Protein 4K8W (pdb70)

Secondary structure (DSSP, 8-state):
------------S---TT-EEEEEETTEEEEEEEEEETTPEEEE-TTS-EEETTB--GGGTT------TTS--SSEEPPTTEEEEE-SSTT---SHHHH-SEEGGGEEEE--------

CATH classification: 2.10.109.10

Solvent-accessible surface area: 8179 Å² total; per-residue (Å²): 174,106,71,117,80,79,140,172,160,219,174,89,150,130,38,100,63,55,14,34,0,35,0,35,3,106,145,69,116,39,85,2,82,2,15,0,78,48,49,20,74,0,24,42,43,177,136,1,25,4,40,24,79,63,127,95,34,152,134,24,130,107,50,108,0,71,64,47,119,81,19,38,138,52,92,32,114,1,62,127,45,17,40,0,0,0,9,63,167,15,89,60,75,71,0,0,0,83,66,5,13,6,50,100,100,36,11,90,17,94,44,96,100,137,172,199,138,128

Radius of gyration: 15.18 Å; Cα contacts (8 Å, |Δi|>4): 212; chains: 1; bounding box: 31×39×46 Å

Nearest PDB structures (foldseek):
  4k8w-assembly1_A-2  TM=9.765E-01  e=7.194E-22  Streptococcus pyogenes
  4n31-assembly1_A  TM=8.821E-01  e=4.896E-17  Streptococcus pyogenes
  4n31-assembly1_B  TM=9.410E-01  e=1.034E-15  Streptococcus pyogenes
  4me8-assembly1_A  TM=7.573E-01  e=2.201E-05  Enterococcus faecalis V583
  1kn9-assembly4_D  TM=7.375E-01  e=3.97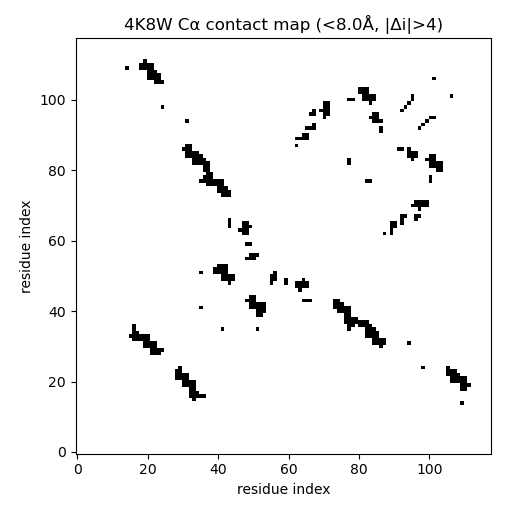7E-03  Escherichia coli K-12

Sequence (118 aa):
SAGDGVLYYRLTDRYHINDVVVYEEVDNTLKVGRIAAQAGDEVSSFTQEGGLLINGHPPEKEVPYLTYPHSSGPNFPYKVPTGTYFILNDYREERLDSRYYGALPINQIKGKISTLLRVR

B-factor: mean 20.45, std 8.5, range [9.97, 56.94]

Structure (mmCIF, N/CA/C/O backbone):
data_4K8W
#
_entry.id   4K8W
#
_cell.length_a   53.285
_cell.length_b   53.285
_cell.length_c   131.749
_cell.angle_alpha   90.00
_cell.angle_beta   90.00
_cell.angle_gamma   90.00
#
_symmetry.space_group_name_H-M   'P 41 21 2'
#
loop_
_entity.id
_entity.type
_entity.pdbx_description
1 polymer LepA
2 non-polymer 1,2-ETHANEDIOL
3 non-polymer ETHANOL
4 water water
#
loop_
_atom_site.group_PDB
_atom_site.id
_atom_site.type_symbol
_atom_site.label_atom_id
_atom_site.label_alt_id
_atom_site.label_comp_id
_atom_site.label_asym_id
_atom_site.label_entity_id
_atom_site.label_seq_id
_atom_site.pdbx_PDB_ins_code
_atom_site.Cartn_x
_atom_site.Cartn_y
_atom_site.Cartn_z
_atom_site.occupancy
_atom_site.B_iso_or_equiv
_atom_site.auth_seq_id
_atom_site.auth_comp_id
_atom_site.auth_asym_id
_atom_site.auth_atom_id
_atom_site.pdbx_PDB_model_num
ATOM 1 N N . SER A 1 10 ? 14.767 -2.361 -15.962 1.00 32.40 54 SER A N 1
ATOM 2 C CA . SER A 1 10 ? 14.008 -1.969 -17.185 1.00 35.14 54 SER A CA 1
ATOM 3 C C . SER A 1 10 ? 13.181 -0.712 -16.907 1.00 32.54 54 SER A C 1
ATOM 4 O O . SER A 1 10 ? 13.413 -0.026 -15.904 1.00 35.50 54 SER A O 1
ATOM 7 N N . ALA A 1 11 ? 12.364 -0.297 -17.871 1.00 30.06 55 ALA A N 1
ATOM 8 C CA . ALA A 1 11 ? 11.708 1.014 -17.769 1.00 29.14 55 ALA A CA 1
ATOM 9 C C . ALA A 1 11 ? 10.454 0.905 -16.910 1.00 33.71 55 ALA A C 1
ATOM 10 O O . ALA A 1 11 ? 9.578 0.073 -17.179 1.00 33.92 55 ALA A O 1
ATOM 12 N N . GLY A 1 12 ? 10.337 1.778 -15.912 1.00 24.16 56 GLY A N 1
ATOM 13 C CA . GLY A 1 12 ? 9.104 1.857 -15.149 1.00 22.74 56 GLY A CA 1
ATOM 14 C C . GLY A 1 12 ? 8.216 2.958 -15.673 1.00 19.03 56 GLY A C 1
ATOM 15 O O . GLY A 1 12 ? 8.647 3.816 -16.467 1.00 18.58 56 GLY A O 1
ATOM 16 N N . ASP A 1 13 ? 6.959 2.940 -15.234 1.00 18.02 57 ASP A N 1
ATOM 17 C CA . ASP A 1 13 ? 6.013 3.911 -15.733 1.00 18.24 57 ASP A CA 1
ATOM 18 C C . ASP A 1 13 ? 6.136 5.279 -15.137 1.00 13.88 57 ASP A C 1
ATOM 19 O O . ASP A 1 13 ? 5.551 6.223 -15.650 1.00 16.23 57 ASP A O 1
ATOM 24 N N . GLY A 1 14 ? 6.993 5.437 -14.119 1.00 14.65 58 GLY A N 1
ATOM 25 C CA . GLY A 1 14 ? 7.236 6.769 -13.596 1.00 13.89 58 GLY A CA 1
ATOM 26 C C . GLY A 1 14 ? 6.048 7.458 -12.941 1.00 13.05 58 GLY A C 1
ATOM 27 O O . GLY A 1 14 ? 6.047 8.681 -12.809 1.00 14.30 58 GLY A O 1
ATOM 28 N N . VAL A 1 15 ? 5.035 6.692 -12.544 1.00 14.46 59 VAL A N 1
ATOM 29 C CA . VAL A 1 15 ? 3.868 7.281 -11.907 1.00 12.74 59 VAL A CA 1
ATOM 30 C C . VAL A 1 15 ? 3.982 7.154 -10.381 1.00 13.58 59 VAL A C 1
ATOM 31 O O . VAL A 1 15 ? 3.990 6.029 -9.846 1.00 16.10 59 VAL A O 1
ATOM 35 N N . LEU A 1 16 ? 4.153 8.294 -9.720 1.00 12.66 60 LEU A N 1
ATOM 36 C CA . LEU A 1 16 ? 4.059 8.361 -8.250 1.00 15.23 60 LEU A CA 1
ATOM 37 C C . LEU A 1 16 ? 2.580 8.573 -7.921 1.00 15.77 60 LEU A C 1
ATOM 38 O O . LEU A 1 16 ? 1.973 9.582 -8.343 1.00 16.29 60 LEU A O 1
ATOM 43 N N . TYR A 1 17 ? 2.005 7.630 -7.167 1.00 13.50 61 TYR A N 1
ATOM 44 C CA . TYR A 1 17 ? 0.605 7.772 -6.728 1.00 14.23 61 TYR A CA 1
ATOM 45 C C . TYR A 1 17 ? 0.428 8.598 -5.458 1.00 18.86 61 TYR A C 1
ATOM 46 O O . TYR A 1 17 ? 1.360 8.760 -4.661 1.00 19.00 61 TYR A O 1
ATOM 55 N N . TYR A 1 18 ? -0.750 9.196 -5.329 1.00 14.06 62 TYR A N 1
ATOM 56 C CA . TYR A 1 18 ? -1.129 9.888 -4.082 1.00 13.54 62 TYR A CA 1
ATOM 57 C C . TYR A 1 18 ? -2.312 9.193 -3.460 1.00 17.69 62 TYR A C 1
ATOM 58 O O . TYR A 1 18 ? -3.137 8.625 -4.169 1.00 17.60 62 TYR A O 1
ATOM 67 N N . ARG A 1 19 ? -2.353 9.205 -2.126 1.00 15.81 63 ARG A N 1
ATOM 68 C CA . ARG A 1 19 ? -3.548 8.805 -1.379 1.00 20.15 63 ARG A CA 1
ATOM 69 C C . ARG A 1 19 ? -3.926 9.953 -0.447 1.00 24.15 63 ARG A C 1
ATOM 70 O O . ARG A 1 19 ? -3.078 10.466 0.281 1.00 21.24 63 ARG A O 1
ATOM 78 N N . LEU A 1 20 ? -5.166 10.443 -0.542 1.00 20.39 64 LEU A N 1
ATOM 79 C CA . LEU A 1 20 ? -5.547 11.608 0.252 1.00 17.23 64 LEU A CA 1
ATOM 80 C C . LEU A 1 20 ? -5.766 11.169 1.712 1.00 18.93 64 LEU A C 1
ATOM 81 O O . LEU A 1 20 ? -6.138 10.030 1.981 1.00 23.01 64 LEU A O 1
ATOM 86 N N . THR A 1 21 ? -5.315 12.018 2.626 1.00 24.09 65 THR A N 1
ATOM 87 C CA . THR A 1 21 ? -5.424 11.734 4.066 1.00 24.75 65 THR A CA 1
ATOM 88 C C . THR A 1 21 ? -5.944 12.998 4.758 1.00 24.95 65 THR A C 1
ATOM 89 O O . THR A 1 21 ? -5.918 14.099 4.194 1.00 23.70 65 THR A O 1
ATOM 93 N N . ASP A 1 22 ? -6.490 12.835 5.965 1.00 27.12 66 ASP A N 1
ATOM 94 C CA . ASP A 1 22 ? -7.148 13.944 6.638 1.00 31.94 66 ASP A CA 1
ATOM 95 C C . ASP A 1 22 ? -6.149 14.947 7.214 1.00 24.57 66 ASP A C 1
ATOM 96 O O . ASP A 1 22 ? -6.371 16.158 7.161 1.00 25.92 66 ASP A O 1
ATOM 101 N N . ARG A 1 23 ? -5.068 14.446 7.787 1.00 24.19 67 ARG A N 1
ATOM 102 C CA . ARG A 1 23 ? -4.082 15.279 8.433 1.00 22.17 67 ARG A CA 1
ATOM 103 C C . ARG A 1 23 ? -2.777 14.531 8.595 1.00 20.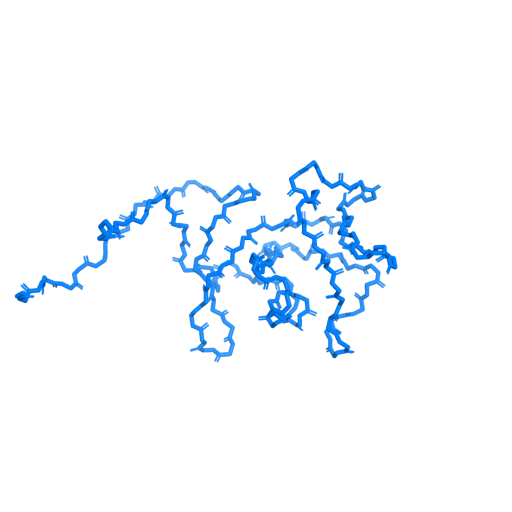39 67 ARG A C 1
ATOM 104 O O . ARG A 1 23 ? -2.761 13.362 8.535 1.00 24.88 67 ARG A O 1
ATOM 112 N N . TYR A 1 24 ? -1.709 15.254 8.816 1.00 20.28 68 TYR A N 1
ATOM 113 C CA . TYR A 1 24 ? -0.425 14.630 9.162 1.00 21.40 68 TYR A CA 1
ATOM 114 C C . TYR A 1 24 ? -0.358 14.429 10.663 1.00 26.59 68 TYR A C 1
ATOM 115 O O . TYR A 1 24 ? -1.252 14.888 11.384 1.00 28.88 68 TYR A O 1
ATOM 124 N N . HIS A 1 25 ? 0.627 13.650 11.114 1.00 20.01 69 HIS A N 1
ATOM 125 C CA . HIS A 1 25 ? 0.809 13.354 12.548 1.00 22.08 69 HIS A CA 1
ATOM 126 C C . HIS A 1 25 ? 2.209 13.751 12.922 1.00 19.48 69 HIS A C 1
ATOM 127 O O . HIS A 1 25 ? 3.143 13.639 12.122 1.00 16.33 69 HIS A O 1
ATOM 134 N N . ILE A 1 26 ? 2.422 14.082 14.191 1.00 17.12 70 ILE A N 1
ATOM 135 C CA . ILE A 1 26 ? 3.778 14.189 14.688 1.00 15.99 70 ILE A CA 1
ATOM 136 C C . ILE A 1 26 ? 4.506 12.854 14.494 1.00 13.79 70 ILE A C 1
ATOM 137 O O . ILE A 1 26 ? 3.901 11.766 14.627 1.00 15.29 70 ILE A O 1
ATOM 142 N N . ASN A 1 27 ? 5.791 12.959 14.140 1.00 13.10 71 ASN A N 1
ATOM 143 C CA . ASN A 1 27 ? 6.696 11.848 13.832 1.00 12.77 71 ASN A CA 1
ATOM 144 C C . ASN A 1 27 ? 6.575 11.278 12.411 1.00 13.30 71 ASN A C 1
ATOM 145 O O . ASN A 1 27 ? 7.373 10.427 12.030 1.00 13.72 71 ASN A O 1
ATOM 150 N N . ASP A 1 28 ? 5.649 11.801 11.606 1.00 12.36 72 ASP A N 1
ATOM 151 C CA . ASP A 1 28 ? 5.505 11.320 10.209 1.00 11.97 72 ASP A CA 1
ATOM 152 C C . ASP A 1 28 ? 6.744 11.718 9.417 1.00 12.07 72 ASP A C 1
ATOM 153 O O . ASP A 1 28 ? 7.322 12.794 9.629 1.00 11.93 72 ASP A O 1
ATOM 158 N N . VAL A 1 29 ? 7.180 10.805 8.546 1.00 11.81 73 VAL A N 1
ATOM 159 C CA . VAL A 1 29 ? 8.232 11.090 7.557 1.00 11.71 73 VAL A CA 1
ATOM 160 C C . VAL A 1 29 ? 7.587 11.761 6.350 1.00 11.30 73 VAL A C 1
ATOM 161 O O . VAL A 1 29 ? 6.577 11.270 5.817 1.00 12.47 73 VAL A O 1
ATOM 165 N N . VAL A 1 30 ? 8.070 12.967 6.055 1.00 10.58 74 VAL A N 1
ATOM 166 C CA . VAL A 1 30 ? 7.493 13.768 4.957 1.00 12.60 74 VAL 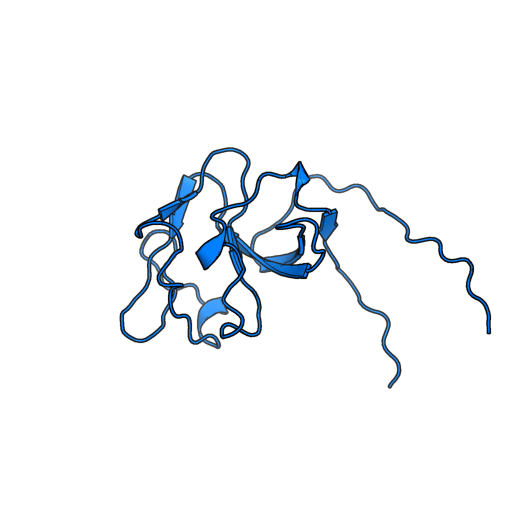A CA 1
ATOM 167 C C . VAL A 1 30 ? 8.548 14.081 3.930 1.00 11.37 74 VAL A C 1
ATOM 168 O O . VAL A 1 30 ? 9.724 14.312 4.261 1.00 11.83 74 VAL A O 1
ATOM 172 N N . VAL A 1 31 ? 8.090 14.282 2.692 1.00 10.11 75 VAL A N 1
ATOM 173 C CA . VAL A 1 31 ? 8.881 15.048 1.713 1.00 10.19 75 VAL A CA 1
ATOM 174 C C . VAL A 1 31 ? 8.552 16.535 1.823 1.00 12.78 75 VAL A C 1
ATOM 175 O O . VAL A 1 31 ? 7.378 16.915 1.855 1.00 12.49 75 VAL A O 1
ATOM 179 N N . TYR A 1 32 ? 9.589 17.327 2.055 1.00 10.73 76 TYR A N 1
ATOM 180 C CA . TYR A 1 32 ? 9.408 18.771 2.249 1.00 12.04 76 TYR A CA 1
ATOM 181 C C . TYR A 1 32 ? 10.234 19.549 1.252 1.00 13.91 76 TYR A C 1
ATOM 182 O O . TYR A 1 32 ? 11.274 19.071 0.777 1.00 14.38 76 TYR A O 1
ATOM 191 N N . GLU A 1 33 ? 9.787 20.771 0.948 1.00 13.02 77 GLU A N 1
ATOM 192 C CA A GLU A 1 33 ? 10.489 21.621 -0.030 0.50 12.95 77 GLU A CA 1
ATOM 193 C CA B GLU A 1 33 ? 10.458 21.613 -0.042 0.50 13.79 77 GLU A CA 1
ATOM 194 C C . GLU A 1 33 ? 10.973 22.877 0.646 1.00 15.89 77 GLU A C 1
ATOM 195 O O . GLU A 1 33 ? 10.217 23.540 1.317 1.00 16.09 77 GLU A O 1
ATOM 206 N N . VAL A 1 34 ? 12.281 23.122 0.567 1.00 14.81 78 VAL A N 1
ATOM 207 C CA . VAL A 1 34 ? 12.882 24.383 0.992 1.00 12.57 78 VAL A CA 1
ATOM 208 C C . VAL A 1 34 ? 13.848 24.814 -0.110 1.00 16.28 78 VAL A C 1
ATOM 209 O O . VAL A 1 34 ? 14.619 23.987 -0.644 1.00 16.78 78 VAL A O 1
ATOM 213 N N . ASP A 1 35 ? 13.896 26.115 -0.386 1.00 19.68 79 ASP A N 1
ATOM 214 C CA . ASP A 1 35 ? 14.789 26.577 -1.469 1.00 20.58 79 ASP A CA 1
ATOM 215 C C . ASP A 1 35 ? 14.735 25.657 -2.707 1.00 16.12 79 ASP A C 1
ATOM 216 O O . ASP A 1 35 ? 15.790 25.388 -3.323 1.00 19.73 79 ASP A O 1
ATOM 221 N N . ASN A 1 36 ? 13.516 25.329 -3.147 1.00 16.63 80 ASN A N 1
ATOM 222 C CA . ASN A 1 36 ? 13.278 24.539 -4.361 1.00 17.41 80 ASN A CA 1
ATOM 223 C C . ASN A 1 36 ? 13.976 23.178 -4.336 1.00 17.05 80 ASN A C 1
ATOM 224 O O . ASN A 1 36 ? 14.131 22.525 -5.373 1.00 18.02 80 ASN A O 1
ATOM 229 N N . THR A 1 37 ? 14.229 22.689 -3.130 1.00 15.04 81 THR A N 1
ATOM 230 C CA . THR A 1 37 ? 14.957 21.425 -2.925 1.00 15.67 81 THR A CA 1
ATOM 231 C C . THR A 1 37 ? 14.014 20.451 -2.221 1.00 15.91 81 THR A C 1
ATOM 232 O O . THR A 1 37 ? 13.459 20.791 -1.181 1.00 14.83 81 THR A O 1
ATOM 236 N N . LEU A 1 38 ? 13.814 19.252 -2.777 1.00 13.30 82 LEU A N 1
ATOM 237 C CA . LEU A 1 38 ? 12.917 18.252 -2.136 1.00 12.80 82 LEU A CA 1
ATOM 238 C C . LEU A 1 38 ? 13.729 17.351 -1.204 1.00 13.71 82 LEU A C 1
ATOM 239 O O . LEU A 1 38 ? 14.680 16.651 -1.630 1.00 14.86 82 LEU A O 1
ATOM 244 N N . LYS A 1 39 ? 13.387 17.411 0.076 1.00 11.27 83 LYS A N 1
ATOM 245 C CA . LYS A 1 39 ? 14.150 16.718 1.099 1.00 11.18 83 LYS A CA 1
ATOM 246 C C . LYS A 1 39 ? 13.208 15.816 1.921 1.00 11.38 83 LYS A C 1
ATOM 247 O O . LYS A 1 39 ? 11.988 15.927 1.790 1.00 12.70 83 LYS A O 1
ATOM 253 N N . VAL A 1 40 ? 13.781 14.920 2.730 1.00 12.20 84 VAL A N 1
ATOM 254 C CA . VAL A 1 40 ? 12.974 14.045 3.583 1.00 10.38 84 VAL A CA 1
ATOM 255 C C . VAL A 1 40 ? 13.328 14.324 5.028 1.00 10.92 84 VAL A C 1
ATOM 256 O O . VAL A 1 40 ? 14.513 14.357 5.378 1.00 11.96 84 VAL A O 1
ATOM 260 N N . GLY A 1 41 ? 12.305 14.466 5.868 1.00 11.07 85 GLY A N 1
ATOM 261 C CA . GLY A 1 41 ? 12.527 14.681 7.309 1.00 12.12 85 GLY A CA 1
ATOM 262 C C . GLY A 1 41 ? 11.272 14.268 8.048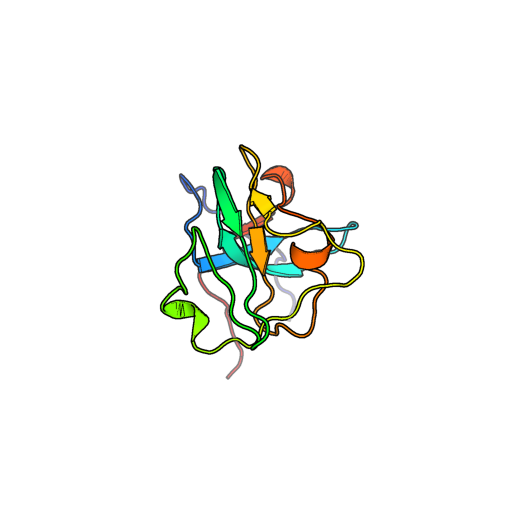 1.00 11.55 85 GLY A C 1
ATOM 263 O O . GLY A 1 41 ? 10.340 13.712 7.452 1.00 12.76 85 GLY A O 1
ATOM 264 N N . ARG A 1 42 ? 11.208 14.590 9.340 1.00 10.95 86 ARG A N 1
ATOM 265 C CA . ARG A 1 42 ? 10.048 14.239 10.145 1.00 9.97 86 ARG A CA 1
ATOM 266 C C . ARG A 1 42 ? 9.350 15.472 10.734 1.00 11.04 86 ARG A C 1
ATOM 267 O O . ARG A 1 42 ? 10.014 16.473 11.044 1.00 11.55 86 ARG A O 1
ATOM 275 N N . ILE A 1 43 ? 8.042 15.374 10.876 1.00 12.17 87 ILE A N 1
ATOM 276 C CA . ILE A 1 43 ? 7.292 16.411 11.629 1.00 11.03 87 ILE A CA 1
ATOM 277 C C . ILE A 1 43 ? 7.562 16.267 13.121 1.00 12.87 87 ILE A C 1
ATOM 278 O O . ILE A 1 43 ? 7.315 15.208 13.708 1.00 14.52 87 ILE A O 1
ATOM 283 N N . ALA A 1 44 ? 8.188 17.283 13.693 1.00 11.93 88 ALA A N 1
ATOM 284 C CA . ALA A 1 44 ? 8.591 17.284 15.111 1.00 12.62 88 ALA A CA 1
ATOM 285 C C . ALA A 1 44 ? 7.682 18.123 15.987 1.00 15.20 88 ALA A C 1
ATOM 286 O O . ALA A 1 44 ? 7.595 17.893 17.195 1.00 15.54 88 ALA A O 1
ATOM 288 N N . ALA A 1 45 ? 7.020 19.113 15.387 1.00 12.97 89 ALA A N 1
ATOM 289 C CA . ALA A 1 45 ? 6.124 20.011 16.156 1.00 12.31 89 ALA A CA 1
ATOM 290 C C . ALA A 1 45 ? 5.108 20.629 15.214 1.00 14.57 89 ALA A C 1
ATOM 291 O O . ALA A 1 45 ? 5.349 20.732 13.999 1.00 14.25 89 ALA A O 1
ATOM 293 N N . GLN A 1 46 ? 4.029 21.154 15.795 1.00 15.94 90 GLN A N 1
ATOM 294 C CA . GLN A 1 46 ? 2.894 21.635 15.013 1.00 16.56 90 GLN A CA 1
ATOM 295 C C . GLN A 1 46 ? 2.476 22.987 15.560 1.00 19.69 90 GLN A C 1
ATOM 296 O O . GLN A 1 46 ? 3.024 23.467 16.534 1.00 15.12 90 GLN A O 1
ATOM 302 N N . ALA A 1 47 ? 1.479 23.592 14.926 1.00 17.41 91 ALA A N 1
ATOM 303 C CA . ALA A 1 47 ? 1.076 24.958 15.285 1.00 18.24 91 ALA A CA 1
ATOM 304 C C . ALA A 1 47 ? 0.844 25.095 16.796 1.00 16.61 91 ALA A C 1
ATOM 305 O O . ALA A 1 47 ? 0.127 24.269 17.405 1.00 20.53 91 ALA A O 1
ATOM 307 N N . GLY A 1 48 ? 1.379 26.159 17.372 1.00 16.48 92 GLY A N 1
ATOM 308 C CA . GLY A 1 48 ? 1.191 26.457 18.796 1.00 21.04 92 GLY A CA 1
ATOM 309 C C . GLY A 1 48 ? 2.270 25.875 19.691 1.00 21.89 92 GLY A C 1
ATOM 310 O O . GLY A 1 48 ? 2.487 26.349 20.806 1.00 21.73 92 GLY A O 1
ATOM 311 N N . ASP A 1 49 ? 3.015 24.894 19.188 1.00 18.24 93 ASP A N 1
ATOM 312 C CA . ASP A 1 49 ? 4.084 24.304 20.008 1.00 18.01 93 ASP A CA 1
ATOM 313 C C . ASP A 1 49 ? 5.248 25.269 20.194 1.00 15.15 93 ASP A C 1
ATOM 314 O O . ASP A 1 49 ? 5.541 26.088 19.311 1.00 15.87 93 ASP A O 1
ATOM 319 N N . GLU A 1 50 ? 5.916 25.171 21.343 1.00 14.74 94 GLU A N 1
ATOM 320 C CA . GLU A 1 50 ? 7.160 25.886 21.571 1.00 15.66 94 GLU A CA 1
ATOM 321 C C . GLU A 1 50 ? 8.325 24.919 21.457 1.00 15.48 94 GLU A C 1
ATOM 322 O O . GLU A 1 50 ? 8.352 23.916 22.157 1.00 16.67 94 GLU A O 1
ATOM 328 N N . VAL A 1 51 ? 9.271 25.236 20.580 1.00 12.76 95 VAL A N 1
ATOM 329 C CA . VAL A 1 51 ? 10.448 24.383 20.353 1.00 12.31 95 VAL A CA 1
ATOM 330 C C . VAL A 1 51 ? 11.624 25.024 21.045 1.00 13.49 95 VAL A C 1
ATOM 331 O O . VAL A 1 51 ? 11.909 26.205 20.826 1.00 14.23 95 VAL A O 1
ATOM 335 N N . SER A 1 52 ? 12.344 24.248 21.856 1.00 13.37 96 SER A N 1
ATOM 336 C CA A SER A 1 52 ? 13.532 24.731 22.549 0.50 13.75 96 SER A CA 1
ATOM 337 C CA B SER A 1 52 ? 13.589 24.765 22.399 0.50 14.21 96 SER A CA 1
ATOM 338 C C . SER A 1 52 ? 14.671 23.712 22.488 1.00 15.59 96 SER A C 1
ATOM 339 O O . SER A 1 52 ? 14.449 22.550 22.137 1.00 15.30 96 SER A O 1
ATOM 344 N N . PHE A 1 53 ? 15.877 24.141 22.866 1.00 14.82 97 PHE A N 1
ATOM 345 C CA . PHE A 1 53 ? 17.040 23.232 22.942 1.00 15.71 97 PHE A CA 1
ATOM 346 C C . PHE A 1 53 ? 17.609 23.201 24.362 1.00 15.12 97 PHE A C 1
ATOM 347 O O . PHE A 1 53 ? 17.628 24.239 25.062 1.00 15.34 97 PHE A O 1
ATOM 355 N N . THR A 1 54 ? 18.150 22.053 24.750 1.00 15.44 98 THR A N 1
ATOM 356 C CA . THR A 1 54 ? 19.137 22.029 25.829 1.00 17.70 98 THR A CA 1
ATOM 357 C C . THR A 1 54 ? 20.556 22.143 25.293 1.00 18.91 98 THR A C 1
ATOM 358 O O . THR A 1 54 ? 20.823 21.852 24.124 1.00 17.35 98 THR A O 1
ATOM 362 N N . GLN A 1 55 ? 21.478 22.577 26.154 1.00 18.89 99 GLN A N 1
ATOM 363 C CA . GLN A 1 55 ? 22.863 22.772 25.746 1.00 19.93 99 GLN A CA 1
ATOM 364 C 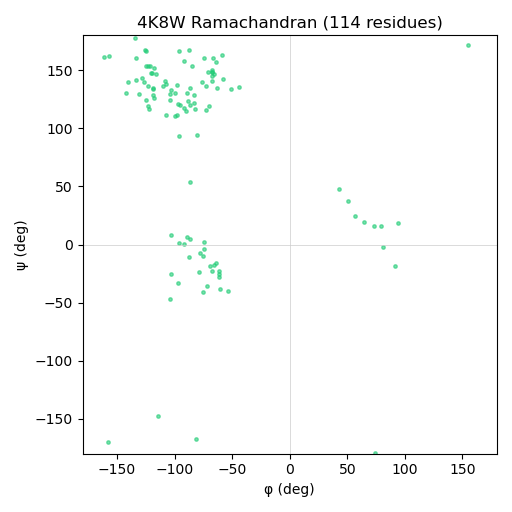C . GLN A 1 55 ? 23.519 21.435 25.469 1.00 19.27 99 GLN A C 1
ATOM 365 O O . GLN A 1 55 ? 24.488 21.360 24.706 1.00 26.04 99 GLN A O 1
ATOM 371 N N . GLU A 1 56 ? 22.905 20.379 25.994 1.00 20.23 100 GLU A N 1
ATOM 372 C CA . GLU A 1 56 ? 23.452 19.047 25.860 1.00 21.72 100 GLU A CA 1
ATOM 373 C C . GLU A 1 56 ? 22.997 18.394 24.566 1.00 23.82 100 GLU A C 1
ATOM 374 O O . GLU A 1 56 ? 23.280 17.215 24.328 1.00 25.52 100 GLU A O 1
ATOM 380 N N . GLY A 1 57 ? 22.271 19.141 23.731 1.00 18.07 101 GLY A N 1
ATOM 381 C CA . GLY A 1 57 ? 21.812 18.584 22.445 1.00 18.49 101 GLY A CA 1
ATOM 382 C C . GLY A 1 57 ? 20.422 17.973 22.465 1.00 18.04 101 GLY A C 1
ATOM 383 O O . GLY A 1 57 ? 20.140 17.070 21.667 1.00 17.13 101 GLY A O 1
ATOM 384 N N . GLY A 1 58 ? 19.599 18.309 23.464 1.00 15.93 102 GLY A N 1
ATOM 385 C CA . GLY A 1 58 ? 18.257 17.735 23.547 1.00 14.47 102 GLY A CA 1
ATOM 386 C C . GLY A 1 58 ? 17.193 18.689 23.014 1.00 20.33 102 GLY A C 1
ATOM 387 O O . GLY A 1 58 ? 17.253 19.881 23.243 1.00 18.64 102 GLY A O 1
ATOM 388 N N . LEU A 1 59 ? 16.340 18.189 22.130 1.00 18.23 103 LEU A N 1
ATOM 389 C CA . LEU A 1 59 ? 15.146 18.918 21.743 1.00 18.33 103 LEU A CA 1
ATOM 390 C C . LEU A 1 59 ? 14.121 18.897 22.881 1.00 18.10 103 LEU A C 1
ATOM 391 O O . LEU A 1 59 ? 13.825 17.831 23.454 1.00 18.60 103 LEU A O 1
ATOM 396 N N . LEU A 1 60 ? 13.508 20.058 23.133 1.00 14.96 104 LEU A N 1
ATOM 397 C CA . LEU A 1 60 ? 12.358 20.187 24.017 1.00 14.43 104 LEU A CA 1
ATOM 398 C C . LEU A 1 60 ? 11.128 20.728 23.262 1.00 15.88 104 LEU A C 1
ATOM 399 O O . LEU A 1 60 ? 11.239 21.656 22.448 1.00 15.07 104 LEU A O 1
ATOM 404 N N . ILE A 1 61 ? 9.973 20.097 23.489 1.00 16.30 105 ILE A N 1
ATOM 405 C CA . ILE A 1 61 ? 8.725 20.520 22.848 1.00 15.08 105 ILE A CA 1
ATOM 406 C C . ILE A 1 61 ? 7.742 20.811 23.976 1.00 17.47 105 ILE A C 1
ATOM 407 O O . ILE A 1 61 ? 7.422 19.921 24.798 1.00 17.12 105 ILE A O 1
ATOM 412 N N . ASN A 1 62 ? 7.282 22.061 24.027 1.00 16.58 106 ASN A N 1
ATOM 413 C CA . ASN A 1 62 ? 6.446 22.540 25.133 1.00 19.85 106 ASN A CA 1
ATOM 414 C C . ASN A 1 62 ? 7.044 22.226 26.496 1.00 20.26 106 ASN A C 1
ATOM 415 O O . ASN A 1 62 ? 6.325 21.835 27.424 1.00 26.07 106 ASN A O 1
ATOM 420 N N . GLY A 1 63 ? 8.353 22.323 26.578 1.00 21.31 107 GLY A N 1
ATOM 421 C CA . GLY A 1 63 ? 9.068 22.194 27.852 1.00 28.25 107 GLY A CA 1
ATOM 422 C C . GLY A 1 63 ? 9.253 20.750 28.290 1.00 30.11 107 GLY A C 1
ATOM 423 O O . GLY A 1 63 ? 9.602 20.485 29.440 1.00 29.51 107 GLY A O 1
ATOM 424 N N . HIS A 1 64 ? 9.056 19.814 27.366 1.00 20.58 108 HIS A N 1
ATOM 425 C CA . HIS A 1 64 ? 9.211 18.374 27.693 1.00 21.16 108 HIS A CA 1
ATOM 426 C C . HIS A 1 64 ? 10.170 17.764 26.719 1.00 20.11 108 HIS A C 1
ATOM 427 O O . HIS A 1 64 ? 10.106 18.067 25.537 1.00 20.35 108 HIS A O 1
ATOM 434 N N . PRO A 1 65 ? 11.057 16.874 27.171 1.00 20.60 109 PRO A N 1
ATOM 435 C CA . PRO A 1 65 ? 11.886 16.124 26.224 1.00 20.18 109 PRO A CA 1
ATOM 436 C C . PRO A 1 65 ? 11.112 14.922 25.658 1.00 22.79 109 PRO A C 1
ATOM 437 O O . PRO A 1 65 ? 10.774 13.991 26.397 1.00 24.31 109 PRO A O 1
ATOM 441 N N . PRO A 1 66 ? 10.862 14.914 24.343 1.00 23.37 110 PRO A N 1
ATOM 442 C CA . PRO A 1 66 ? 9.980 13.857 23.832 1.00 21.91 110 PRO A CA 1
ATOM 443 C C . PRO A 1 66 ? 10.648 12.491 23.994 1.00 19.78 110 PRO A C 1
ATOM 444 O O . PRO A 1 66 ? 11.856 12.375 23.800 1.00 19.75 110 PRO A O 1
ATOM 448 N N . GLU A 1 67 ? 9.857 11.443 24.236 1.00 24.38 111 GLU A N 1
ATOM 449 C CA . GLU A 1 67 ? 10.412 10.098 24.372 1.00 26.93 111 GLU A CA 1
ATOM 450 C C . GLU A 1 67 ? 11.144 9.661 23.090 1.00 22.00 111 GLU A C 1
ATOM 451 O O . GLU A 1 67 ? 12.272 9.132 23.120 1.00 21.49 111 GLU A O 1
ATOM 457 N N . LYS A 1 68 ? 10.575 10.034 21.955 1.00 19.13 112 LYS A N 1
ATOM 458 C CA . LYS A 1 68 ? 11.200 9.661 20.667 1.00 19.36 112 LYS A CA 1
ATOM 459 C C . LYS A 1 68 ? 12.446 10.468 20.319 1.00 21.30 112 LYS A C 1
ATOM 460 O O . LYS A 1 68 ? 13.148 10.154 19.363 1.00 19.77 112 LYS A O 1
ATOM 466 N N . GLU A 1 69 ? 12.787 11.457 21.153 1.00 18.72 113 GLU A N 1
ATOM 467 C CA . GLU A 1 69 ? 14.016 12.230 20.945 1.00 19.61 113 GLU A CA 1
ATOM 468 C C . GLU A 1 69 ? 15.259 11.721 21.656 1.00 21.78 113 GLU A C 1
ATOM 469 O O . GLU A 1 69 ? 16.364 12.221 21.431 1.00 24.00 113 GLU A O 1
ATOM 475 N N . VAL A 1 70 ? 15.101 10.618 22.383 1.00 27.03 114 VAL A N 1
ATOM 476 C CA . VAL A 1 70 ? 16.231 10.009 23.071 1.00 25.60 114 VAL A CA 1
ATOM 477 C C . VAL A 1 70 ? 17.422 9.710 22.154 1.00 27.87 114 VAL A C 1
ATOM 478 O O . VAL A 1 70 ? 18.571 9.975 22.519 1.00 26.39 114 VAL A O 1
ATOM 482 N N . PRO A 1 71 ? 17.152 9.223 20.926 1.00 27.49 115 PRO A N 1
ATOM 483 C CA . PRO A 1 71 ? 18.235 8.838 20.018 1.00 29.40 115 PRO A CA 1
ATOM 484 C C . PRO A 1 71 ? 18.975 9.991 19.361 1.00 28.66 115 PRO A C 1
ATOM 485 O O . PRO A 1 71 ? 20.039 9.766 18.775 1.00 27.04 115 PRO A O 1
ATOM 489 N N . TYR A 1 72 ? 18.470 11.226 19.490 1.00 20.98 116 TYR A N 1
ATOM 490 C CA . TYR A 1 72 ? 18.947 12.315 18.641 1.00 24.63 116 TYR A CA 1
ATOM 491 C C . TYR A 1 72 ? 19.779 13.360 19.397 1.00 22.43 116 TYR A C 1
ATOM 492 O O . TYR A 1 72 ? 19.416 13.763 20.517 1.00 25.70 116 TYR A O 1
ATOM 501 N N . LEU A 1 73 ? 20.886 13.773 18.799 1.00 21.69 117 LEU A N 1
ATOM 502 C CA . LEU A 1 73 ? 21.721 14.870 19.339 1.00 22.00 117 LEU A CA 1
ATOM 503 C C . LEU A 1 73 ? 21.527 16.096 18.436 1.00 18.40 117 LEU A C 1
ATOM 504 O O . LEU A 1 73 ? 21.998 16.126 17.295 1.00 18.77 117 LEU A O 1
ATOM 509 N N . THR A 1 74 ? 20.882 17.124 18.983 1.00 15.66 118 THR A N 1
ATOM 510 C CA . THR A 1 74 ? 20.261 18.151 18.171 1.00 15.74 118 THR A CA 1
ATOM 511 C C . THR A 1 74 ? 20.828 19.538 18.528 1.00 15.62 118 THR A C 1
ATOM 512 O O . THR A 1 74 ? 20.682 20.018 19.669 1.00 17.58 118 THR A O 1
ATOM 516 N N . TYR A 1 75 ? 21.484 20.155 17.565 1.00 14.86 119 TYR A N 1
ATOM 517 C CA . TYR A 1 75 ? 22.127 21.451 17.769 1.00 15.53 119 TYR A CA 1
ATOM 518 C C . TYR A 1 75 ? 21.471 22.460 16.836 1.00 15.89 119 TYR A C 1
ATOM 519 O O . TYR A 1 75 ? 21.078 22.122 15.706 1.00 14.94 119 TYR A O 1
ATOM 528 N N . PRO A 1 76 ? 21.462 23.742 17.230 1.00 14.90 120 PRO A N 1
ATOM 529 C CA . PRO A 1 76 ? 20.854 24.765 16.389 1.00 14.62 120 PRO A CA 1
ATOM 530 C C . PRO A 1 76 ? 21.714 25.125 15.178 1.00 14.18 120 PRO A C 1
ATOM 531 O O . PRO A 1 76 ? 22.937 24.908 15.161 1.00 17.25 120 PRO A O 1
ATOM 535 N N . HIS A 1 77 ? 21.071 25.732 14.185 1.00 14.68 121 HIS A N 1
ATOM 536 C CA . HIS A 1 77 ? 21.799 26.420 13.135 1.00 16.33 121 HIS A CA 1
ATOM 537 C C . HIS A 1 77 ? 22.010 27.846 13.550 1.00 19.16 121 HIS A C 1
ATOM 538 O O . HIS A 1 77 ? 21.051 28.569 13.818 1.00 21.08 121 HIS A O 1
ATOM 545 N N . SER A 1 78 ? 23.252 28.310 13.438 1.00 19.33 122 SER A N 1
ATOM 546 C CA . SER A 1 78 ? 23.591 29.664 13.893 1.00 25.22 122 SER A CA 1
ATOM 547 C C . SER A 1 78 ? 22.848 30.802 13.181 1.00 25.52 122 SER A C 1
ATOM 548 O O . SER A 1 78 ? 22.663 31.889 13.749 1.00 27.16 122 SER A O 1
ATOM 551 N N . SER A 1 79 ? 22.395 30.567 11.950 1.00 19.46 123 SER A N 1
ATOM 552 C CA . SER A 1 79 ? 21.639 31.563 11.214 1.00 20.68 123 SER A CA 1
ATOM 553 C C . SER A 1 79 ? 20.148 31.281 11.182 1.00 19.53 123 SER A C 1
ATOM 554 O O . SER A 1 79 ? 19.413 31.964 10.478 1.00 20.92 123 SER A O 1
ATOM 557 N N . GLY A 1 80 ? 19.680 30.292 11.937 1.00 15.79 124 GLY A N 1
ATOM 558 C CA . GLY A 1 80 ? 18.248 29.994 11.913 1.00 14.45 124 GLY A CA 1
ATOM 559 C C . GLY A 1 80 ? 17.456 30.944 12.817 1.00 16.14 124 GLY A C 1
ATOM 560 O O . GLY A 1 80 ? 17.998 31.967 13.268 1.00 15.75 124 GLY A O 1
ATOM 561 N N . PRO A 1 81 ? 16.187 30.608 13.088 1.00 14.83 125 PRO A N 1
ATOM 562 C CA . PRO A 1 81 ? 15.340 31.455 13.940 1.00 14.37 125 PRO A CA 1
ATOM 563 C C . PRO A 1 81 ? 15.929 31.636 15.337 1.00 12.81 125 PRO A C 1
ATOM 564 O O . PRO A 1 81 ? 16.739 30.839 15.793 1.00 14.72 125 PRO A O 1
ATOM 568 N N . ASN A 1 82 ? 15.429 32.637 16.047 1.00 13.75 126 ASN A N 1
ATOM 569 C CA . ASN A 1 82 ? 15.641 32.676 17.504 1.00 13.97 126 ASN A CA 1
ATOM 570 C C . ASN A 1 82 ? 14.871 31.534 18.159 1.00 11.39 126 ASN A C 1
ATOM 571 O O . ASN A 1 82 ? 13.732 31.220 17.776 1.00 13.41 126 ASN A O 1
ATOM 576 N N . PHE A 1 83 ? 15.420 31.013 19.274 1.00 12.09 127 PHE A N 1
ATOM 577 C CA . PHE A 1 83 ? 14.729 30.012 20.080 1.00 11.76 127 PHE A CA 1
ATOM 578 C C . PHE A 1 83 ? 14.737 30.516 21.521 1.00 13.99 127 PHE A C 1
ATOM 579 O O . PHE A 1 83 ? 15.741 31.101 21.947 1.00 16.01 127 PHE A O 1
ATOM 587 N N . PRO A 1 84 ? 13.651 30.270 22.276 1.00 15.93 128 PRO A N 1
ATOM 588 C CA . PRO A 1 84 ? 12.547 29.349 21.947 1.00 15.60 128 PRO A CA 1
ATOM 589 C C . PRO A 1 84 ? 11.733 29.843 20.762 1.00 18.54 128 PRO A C 1
ATOM 590 O O . PRO A 1 84 ? 11.508 31.058 20.604 1.00 17.84 128 PRO A O 1
ATOM 594 N N . TYR A 1 85 ? 11.194 28.899 20.001 1.00 13.94 129 TYR A N 1
ATOM 595 C CA . TYR A 1 85 ? 10.500 29.208 18.779 1.00 14.31 129 TYR A CA 1
ATOM 596 C C . TYR A 1 85 ? 9.046 28.754 18.855 1.00 14.20 129 TYR A C 1
ATOM 597 O O . TYR A 1 85 ? 8.781 27.613 19.216 1.00 14.98 129 TYR A O 1
ATOM 606 N N . LYS A 1 86 ? 8.105 29.657 18.537 1.00 13.28 130 LYS A N 1
ATOM 607 C CA . LYS A 1 86 ? 6.701 29.310 18.522 1.00 16.86 130 LYS A CA 1
ATOM 608 C C . LYS A 1 86 ? 6.301 28.946 17.098 1.00 14.42 130 LYS A C 1
ATOM 609 O O . LYS A 1 86 ? 6.466 29.747 16.169 1.00 17.47 130 LYS A O 1
ATOM 615 N N . VAL A 1 87 ? 5.825 27.715 16.918 1.00 13.38 131 VAL A N 1
ATOM 616 C CA . VAL A 1 87 ? 5.400 27.252 15.591 1.00 14.36 131 VAL A CA 1
ATOM 617 C C . VAL A 1 87 ? 4.110 27.967 15.156 1.00 15.90 131 VAL A C 1
ATOM 618 O O . VAL A 1 87 ? 3.102 27.868 15.836 1.00 18.49 131 VAL A O 1
ATOM 622 N N . PRO A 1 88 ? 4.158 28.702 14.037 1.00 16.69 132 PRO A N 1
ATOM 623 C CA . PRO A 1 88 ? 2.956 29.452 13.582 1.00 19.56 132 PRO A CA 1
ATOM 624 C C . PRO A 1 88 ? 1.781 28.564 13.199 1.00 21.11 132 PRO A C 1
ATOM 625 O O . PRO A 1 88 ? 1.947 27.428 12.759 1.00 18.03 132 PRO A O 1
ATOM 629 N N . THR A 1 89 ? 0.567 29.131 13.240 1.00 21.10 133 THR A N 1
ATOM 630 C CA . THR A 1 89 ? -0.593 28.510 12.622 1.00 19.32 133 THR A CA 1
ATOM 631 C C . THR A 1 89 ? -0.298 27.966 11.227 1.00 16.79 133 THR A C 1
ATOM 632 O O . THR A 1 89 ? 0.316 28.655 10.402 1.00 20.32 133 THR A O 1
ATOM 636 N N . GLY A 1 90 ? -0.770 26.752 10.968 1.00 20.95 134 GLY A N 1
ATOM 637 C CA . GLY A 1 90 ? -0.729 26.172 9.643 1.00 19.13 134 GLY A CA 1
ATOM 638 C C . GLY A 1 90 ? 0.663 25.731 9.196 1.00 20.96 134 GLY A C 1
ATOM 639 O O . GLY A 1 90 ? 0.933 25.633 7.997 1.00 21.91 134 GLY A O 1
ATOM 640 N N . THR A 1 91 ? 1.584 25.617 10.145 1.00 18.50 135 THR A N 1
ATOM 641 C CA . THR A 1 91 ? 2.943 25.220 9.758 1.00 15.15 135 THR A CA 1
ATOM 642 C C . THR A 1 91 ? 3.415 23.990 10.525 1.00 17.07 135 THR A C 1
ATOM 643 O O . THR A 1 91 ? 2.843 23.598 11.545 1.00 15.69 135 THR A O 1
ATOM 647 N N . TYR A 1 92 ? 4.506 23.417 10.027 1.00 15.87 136 TYR A N 1
ATOM 648 C CA . TYR A 1 92 ? 5.024 22.151 10.576 1.00 14.11 136 TYR A CA 1
ATOM 649 C C . TYR A 1 92 ? 6.508 22.351 10.818 1.00 13.18 136 TYR A C 1
ATOM 650 O O . TYR A 1 92 ? 7.236 22.810 9.922 1.00 13.21 136 TYR A O 1
ATOM 659 N N . PHE A 1 93 ? 6.982 22.015 12.025 1.00 11.44 137 PHE A N 1
ATOM 660 C CA . PHE A 1 93 ? 8.419 22.136 12.283 1.00 10.11 137 PHE A CA 1
ATOM 661 C C . PHE A 1 93 ? 9.109 20.822 11.924 1.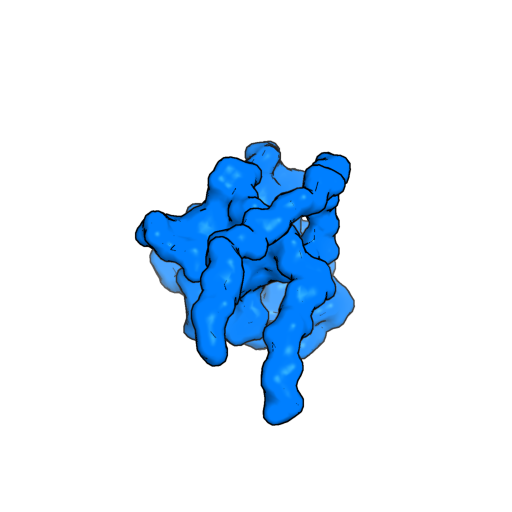00 11.40 137 PHE A C 1
ATOM 662 O O . PHE A 1 93 ? 8.788 19.792 12.516 1.00 12.83 137 PHE A O 1
ATOM 670 N N . ILE A 1 94 ? 9.978 20.869 10.903 1.00 10.44 138 ILE A N 1
ATOM 671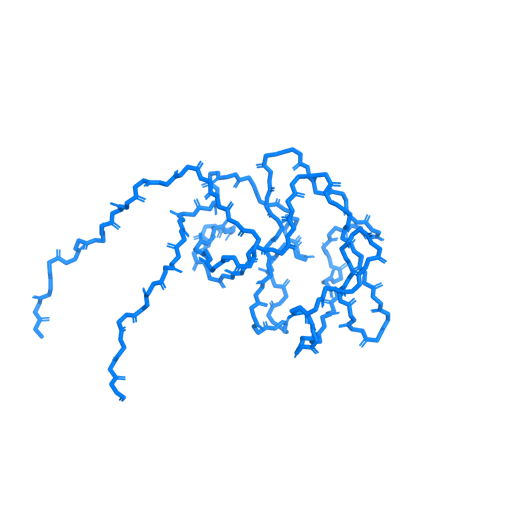 C CA . ILE A 1 94 ? 10.562 19.647 10.323 1.00 12.38 138 ILE A CA 1
ATOM 672 C C . ILE A 1 94 ? 11.995 19.442 10.792 1.00 12.50 138 ILE A C 1
ATOM 673 O O . ILE A 1 94 ? 12.779 20.394 10.801 1.00 11.50 138 ILE A O 1
ATOM 678 N N . LEU A 1 95 ? 12.329 18.220 11.213 1.00 12.00 139 LEU A N 1
ATOM 679 C CA . LEU A 1 95 ? 13.751 17.900 11.529 1.00 10.28 139 LEU A CA 1
ATOM 680 C C . LEU A 1 95 ? 14.225 16.709 10.694 1.00 10.70 139 LEU A C 1
ATOM 681 O O . LEU A 1 95 ? 13.517 15.698 10.608 1.00 12.70 139 LEU A O 1
ATOM 686 N N . ASN A 1 96 ? 15.441 16.836 10.157 1.00 11.78 140 ASN A N 1
ATOM 687 C CA . ASN A 1 96 ? 16.125 15.697 9.510 1.00 12.29 140 ASN A CA 1
ATOM 688 C C . ASN A 1 96 ? 16.478 14.660 10.550 1.00 13.39 140 ASN A C 1
ATOM 689 O O . ASN A 1 96 ? 16.922 15.003 11.645 1.00 13.95 140 ASN A O 1
ATOM 694 N N . ASP A 1 97 ? 16.407 13.386 10.174 1.00 13.38 141 ASP A N 1
ATOM 695 C CA . ASP A 1 97 ? 16.804 12.345 11.094 1.00 13.45 141 ASP A CA 1
ATOM 696 C C . ASP A 1 97 ? 18.311 12.275 11.328 1.00 14.19 141 ASP A C 1
ATOM 697 O O . ASP A 1 97 ? 18.724 12.001 12.461 1.00 17.36 141 ASP A O 1
ATOM 702 N N . TYR A 1 98 ? 19.119 12.541 10.296 1.00 13.31 142 TYR A N 1
ATOM 703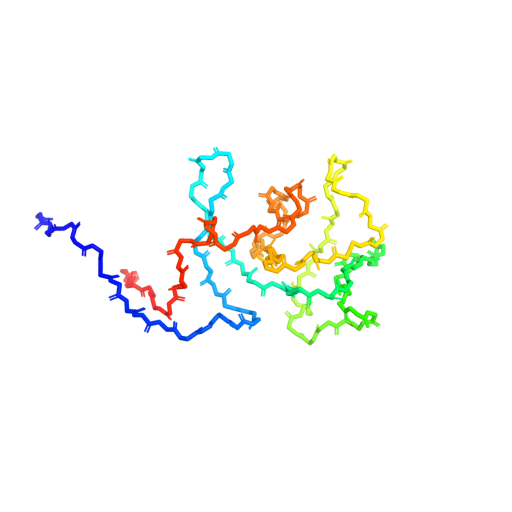 C CA . TYR A 1 98 ? 20.546 12.827 10.484 1.00 15.06 142 TYR A CA 1
ATOM 704 C C . TYR A 1 98 ? 20.682 14.285 10.909 1.00 13.32 142 TYR A C 1
ATOM 705 O O . TYR A 1 98 ? 20.672 15.202 10.080 1.00 13.10 142 TYR A O 1
ATOM 714 N N . ARG A 1 99 ? 20.729 14.489 12.228 1.00 12.96 143 ARG A N 1
ATOM 715 C CA . ARG A 1 99 ? 20.550 15.848 12.770 1.00 12.54 143 ARG A CA 1
ATOM 716 C C . ARG A 1 99 ? 21.684 16.815 12.444 1.00 14.17 143 ARG A C 1
ATOM 717 O O . ARG A 1 99 ? 21.467 18.014 12.366 1.00 14.85 143 ARG A O 1
ATOM 725 N N . GLU A 1 100 ? 22.887 16.304 12.136 1.00 13.65 144 GLU A N 1
ATOM 726 C CA . GLU A 1 100 ? 23.912 17.204 11.684 1.00 15.60 144 GLU A CA 1
ATOM 727 C C . GLU A 1 100 ? 23.796 17.749 10.254 1.00 15.46 144 GLU A C 1
ATOM 728 O O . GLU A 1 100 ? 24.597 18.599 9.846 1.00 18.93 144 GLU A O 1
ATOM 734 N N . GLU A 1 101 ? 22.719 17.378 9.555 1.00 14.12 145 GLU A N 1
ATOM 735 C CA . GLU A 1 101 ? 22.329 18.121 8.383 1.00 15.40 145 GLU A CA 1
ATOM 736 C C . GLU A 1 101 ? 21.251 19.108 8.872 1.00 13.40 145 GLU A C 1
ATOM 737 O O . GLU A 1 101 ? 20.099 18.715 9.112 1.00 14.96 145 GLU A O 1
ATOM 743 N N . ARG A 1 102 ? 21.718 20.302 9.211 1.00 14.63 146 ARG A N 1
ATOM 744 C CA . ARG A 1 102 ? 20.900 21.248 10.014 1.00 14.76 146 ARG A CA 1
ATOM 745 C C . ARG A 1 102 ? 20.022 22.158 9.172 1.00 13.87 146 ARG A C 1
ATOM 746 O O . ARG A 1 102 ? 19.351 23.036 9.719 1.00 14.62 146 ARG A O 1
ATOM 754 N N . LEU A 1 103 ? 19.964 21.934 7.848 1.00 12.87 147 LEU A N 1
ATOM 755 C CA . LEU A 1 103 ? 19.142 22.773 6.993 1.00 13.96 147 LEU A CA 1
ATOM 756 C C . LEU A 1 103 ? 17.687 22.275 6.902 1.00 14.15 147 LEU A C 1
ATOM 757 O O . LEU A 1 103 ? 17.165 21.964 5.827 1.00 15.37 147 LEU A O 1
ATOM 762 N N . ASP A 1 104 ? 17.071 22.110 8.071 1.00 11.73 148 ASP A N 1
ATOM 763 C CA . ASP A 1 104 ? 15.638 21.788 8.180 1.00 11.45 148 ASP A CA 1
ATOM 764 C C . ASP A 1 104 ? 14.971 22.987 8.848 1.00 12.57 148 ASP A C 1
ATOM 765 O O . ASP A 1 104 ? 15.380 24.107 8.578 1.00 12.32 148 ASP A O 1
ATOM 770 N N . SER A 1 105 ? 13.916 22.794 9.633 1.00 11.55 149 SER A N 1
ATOM 771 C CA . SER A 1 105 ? 13.286 23.977 10.236 1.00 12.16 149 SER A CA 1
ATOM 772 C C . SER A 1 105 ? 14.220 24.698 11.192 1.00 13.12 149 SER A C 1
ATOM 773 O O . SER A 1 105 ? 13.942 25.833 11.583 1.00 12.27 149 SER A O 1
ATOM 776 N N . ARG A 1 106 ? 15.312 24.055 11.619 1.00 12.13 150 ARG A N 1
ATOM 777 C CA . ARG A 1 106 ? 16.306 24.786 12.400 1.00 13.06 150 ARG A CA 1
ATOM 778 C C . ARG A 1 106 ? 16.936 25.954 11.639 1.00 13.14 150 ARG A C 1
ATOM 779 O O . ARG A 1 106 ? 17.434 26.881 12.258 1.00 15.93 150 ARG A O 1
ATOM 787 N N . TYR A 1 107 ? 16.905 25.921 10.306 1.00 11.85 151 TYR A N 1
ATOM 788 C CA . TYR A 1 107 ? 17.369 27.047 9.505 1.00 13.20 151 TYR A CA 1
ATOM 789 C C . TYR A 1 107 ? 16.165 27.811 8.952 1.00 13.32 151 TYR A C 1
ATOM 790 O O . TYR A 1 107 ? 16.127 29.060 8.981 1.00 14.94 151 TYR A O 1
ATOM 799 N N . TYR A 1 108 ? 15.194 27.082 8.399 1.00 12.20 152 TYR A N 1
ATOM 800 C CA . TYR A 1 108 ? 14.124 27.692 7.602 1.00 14.71 152 TYR A CA 1
ATOM 801 C C . TYR A 1 108 ? 12.927 28.162 8.426 1.00 13.63 152 TYR A C 1
ATOM 802 O O . TYR A 1 108 ? 12.018 28.800 7.896 1.00 15.60 152 TYR A O 1
ATOM 811 N N . GLY A 1 109 ? 12.891 27.783 9.699 1.00 14.04 153 GLY A N 1
ATOM 812 C CA . GLY A 1 109 ? 11.662 27.866 10.464 1.00 13.49 153 GLY A CA 1
ATOM 813 C C . GLY A 1 109 ? 10.646 26.795 10.103 1.00 13.38 153 GLY A C 1
ATOM 814 O O . GLY A 1 109 ? 10.891 25.917 9.252 1.00 12.37 153 GLY A O 1
ATOM 815 N N . ALA A 1 110 ? 9.496 26.822 10.764 1.00 12.41 154 ALA A N 1
ATOM 816 C CA . ALA A 1 110 ? 8.439 25.884 10.430 1.00 11.93 154 ALA A CA 1
ATOM 817 C C . ALA A 1 110 ? 7.863 26.168 9.039 1.00 12.14 154 ALA A C 1
ATOM 818 O O . ALA A 1 110 ? 7.952 27.300 8.541 1.00 15.17 154 ALA A O 1
ATOM 820 N N . LEU A 1 111 ? 7.385 25.120 8.376 1.00 13.95 155 LEU A N 1
ATOM 821 C CA . LEU A 1 111 ? 7.048 25.232 6.940 1.00 14.51 155 LEU A CA 1
ATOM 822 C C . LEU A 1 111 ? 5.533 25.219 6.792 1.00 13.51 155 LEU A C 1
ATOM 823 O O . LEU A 1 111 ? 4.839 24.401 7.380 1.00 15.37 155 LEU A O 1
ATOM 828 N N . PRO A 1 112 ? 5.011 26.092 5.908 1.00 15.04 156 PRO A N 1
ATOM 829 C CA . PRO A 1 112 ? 3.575 25.975 5.584 1.00 16.34 156 PRO A CA 1
ATOM 830 C C . PRO A 1 112 ? 3.225 24.698 4.834 1.00 15.51 156 PRO A C 1
ATOM 831 O O . PRO A 1 112 ? 4.096 24.079 4.204 1.00 14.61 156 PRO A O 1
ATOM 835 N N . ILE A 1 113 ? 1.952 24.316 4.856 1.00 19.02 157 ILE A N 1
ATOM 836 C CA . ILE A 1 113 ? 1.545 23.010 4.295 1.00 20.06 157 ILE A CA 1
ATOM 837 C C . ILE A 1 113 ? 1.838 22.858 2.812 1.00 19.20 157 ILE A C 1
ATOM 838 O O . ILE A 1 113 ? 2.033 21.738 2.343 1.00 21.04 157 ILE A O 1
ATOM 843 N N . ASN A 1 114 ? 1.871 23.956 2.055 1.00 19.25 158 ASN A N 1
ATOM 844 C CA . ASN A 1 114 ? 2.168 23.859 0.632 1.00 20.89 158 ASN A CA 1
ATOM 845 C C . ASN A 1 114 ? 3.589 23.385 0.385 1.00 19.10 158 ASN A C 1
ATOM 846 O O . ASN A 1 114 ? 3.918 22.973 -0.722 1.00 24.35 158 ASN A O 1
ATOM 851 N N . GLN A 1 115 ? 4.443 23.474 1.414 1.00 16.18 159 GLN A N 1
ATOM 852 C CA . GLN A 1 115 ? 5.816 23.022 1.281 1.00 13.02 159 GLN A CA 1
ATOM 853 C C . GLN A 1 115 ? 5.991 21.595 1.804 1.00 13.13 159 GLN A C 1
ATOM 854 O O . GLN A 1 115 ? 7.136 21.106 1.876 1.00 16.11 159 GLN A O 1
ATOM 860 N N . ILE A 1 116 ? 4.906 20.986 2.253 1.00 13.79 160 ILE A N 1
ATOM 861 C CA . ILE A 1 116 ? 4.914 19.546 2.571 1.00 14.54 160 ILE A CA 1
ATOM 862 C C . ILE A 1 116 ? 4.300 18.790 1.388 1.00 15.19 160 ILE A C 1
ATOM 863 O O . ILE A 1 116 ? 3.126 19.001 1.033 1.00 16.10 160 ILE A O 1
ATOM 868 N N . LYS A 1 117 ? 5.141 18.045 0.675 1.00 14.99 161 LYS A N 1
ATOM 869 C CA . LYS A 1 117 ? 4.699 17.394 -0.550 1.00 15.17 161 LYS A CA 1
ATOM 870 C C . LYS A 1 117 ? 3.902 16.115 -0.275 1.00 18.87 161 LYS A C 1
ATOM 871 O O . LYS A 1 117 ? 3.065 15.708 -1.086 1.00 20.67 161 LYS A O 1
ATOM 877 N N . GLY A 1 118 ? 4.109 15.514 0.896 1.00 14.27 162 GLY A N 1
ATOM 878 C CA . GLY A 1 118 ? 3.305 14.373 1.301 1.00 14.88 162 GLY A CA 1
ATOM 879 C C . GLY A 1 118 ? 4.066 13.513 2.292 1.00 14.00 162 GLY A C 1
ATOM 880 O O . GLY A 1 118 ? 5.227 13.800 2.584 1.00 14.80 162 GLY A O 1
ATOM 881 N N . LYS A 1 119 ? 3.379 12.530 2.861 1.00 14.53 163 LYS A N 1
ATOM 882 C CA . LYS A 1 119 ? 3.945 11.625 3.875 1.00 13.39 163 LYS A CA 1
ATOM 883 C C . LYS A 1 119 ? 4.401 10.319 3.196 1.00 14.02 163 LYS A C 1
ATOM 884 O O . LYS A 1 119 ? 3.682 9.747 2.387 1.00 14.09 163 LYS A O 1
ATOM 890 N N . ILE A 1 120 ? 5.571 9.800 3.574 1.00 12.09 164 ILE A N 1
ATOM 891 C CA . ILE A 1 120 ? 5.977 8.480 3.109 1.00 13.09 164 ILE A CA 1
ATOM 892 C C . ILE A 1 120 ? 5.612 7.482 4.205 1.00 14.29 164 ILE A C 1
ATOM 893 O O . ILE A 1 120 ? 6.109 7.607 5.339 1.00 15.84 164 ILE A O 1
ATOM 898 N N . SER A 1 121 ? 4.779 6.501 3.851 1.00 14.77 165 SER A N 1
ATOM 899 C CA . SER A 1 121 ? 4.410 5.444 4.810 1.00 15.12 165 SER A CA 1
ATOM 900 C C . SER A 1 121 ? 5.275 4.208 4.605 1.00 16.44 165 SER A C 1
ATOM 901 O O . SER A 1 121 ? 5.557 3.486 5.559 1.00 16.46 165 SER A O 1
ATOM 904 N N . THR A 1 122 ? 5.653 3.947 3.351 1.00 14.66 166 THR A N 1
ATOM 905 C CA . THR A 1 122 ? 6.460 2.774 2.998 1.00 14.47 166 THR A CA 1
ATOM 906 C C . THR A 1 122 ? 7.474 3.162 1.960 1.00 13.90 166 THR A C 1
ATOM 907 O O . THR A 1 122 ? 7.150 3.939 1.046 1.00 16.06 166 THR A O 1
ATOM 911 N N . LEU A 1 123 ? 8.681 2.640 2.088 1.00 14.35 167 LEU A N 1
ATOM 912 C CA . LEU A 1 123 ? 9.638 2.665 0.962 1.00 14.31 167 LEU A CA 1
ATOM 913 C C . LEU A 1 123 ? 9.802 1.261 0.410 1.00 16.51 167 LEU A C 1
ATOM 914 O O . LEU A 1 123 ? 9.938 0.294 1.165 1.00 15.43 167 LEU A O 1
ATOM 919 N N . LEU A 1 124 ? 9.891 1.143 -0.910 1.00 16.57 168 LEU A N 1
ATOM 920 C CA . LEU A 1 124 ? 10.303 -0.131 -1.517 1.00 16.58 168 LEU A CA 1
ATOM 921 C C . LEU A 1 124 ? 11.820 -0.151 -1.579 1.00 18.83 168 LEU A C 1
ATOM 922 O O . LEU A 1 124 ? 12.452 0.839 -1.967 1.00 21.26 168 LEU A O 1
ATOM 927 N N . ARG A 1 125 ? 12.432 -1.269 -1.192 1.00 14.72 169 ARG A N 1
ATOM 928 C CA . ARG A 1 125 ? 13.880 -1.257 -1.090 1.00 16.09 169 ARG A CA 1
ATOM 929 C C . ARG A 1 125 ? 14.505 -2.581 -1.542 1.00 18.51 169 ARG A C 1
ATOM 930 O O . ARG A 1 125 ? 13.960 -3.642 -1.261 1.00 20.21 169 ARG A O 1
ATOM 938 N N . VAL A 1 126 ? 15.506 -2.491 -2.409 1.00 17.91 170 VAL A N 1
ATOM 939 C CA . VAL A 1 126 ? 16.303 -3.660 -2.801 1.00 21.84 170 VAL A CA 1
ATOM 940 C C . VAL A 1 126 ? 17.041 -4.225 -1.582 1.00 21.94 170 VAL A C 1
ATOM 941 O O . VAL A 1 126 ? 17.613 -3.471 -0.803 1.00 25.57 170 VAL A O 1
ATOM 945 N N . ARG A 1 127 ? 17.008 -5.550 -1.404 1.00 29.97 171 ARG A N 1
ATOM 946 C CA . ARG A 1 127 ? 17.645 -6.185 -0.223 1.00 33.25 171 ARG A CA 1
ATOM 947 C C . ARG A 1 127 ? 19.030 -5.643 0.095 1.00 39.08 171 ARG A C 1
ATOM 948 O O . ARG A 1 127 ? 19.897 -5.579 -0.778 1.00 34.46 171 ARG A O 1
#

Organism: Streptococcus pyogenes (NCBI:txid1314)

InterPro domains:
  IPR000223 Peptidase S26A, signal peptidase I [PR00727] (37-53)
  IPR000223 Peptidase S26A, signal peptidase I [PR00727] (83-95)
  IPR000223 Peptidase S26A, signal peptidase I [PR00727] (131-150)
  IPR000223 Peptidase S26A, signal peptidase I [PTHR43390] (26-164)
  IPR000223 Peptidase S26A, signal peptidase I [TIGR02227] (22-168)
  IPR019533 Peptidase S26 [PF10502] (19-165)
  IPR019533 Peptidase S26 [cd06530] (41-164)
  IPR036286 LexA/Signal peptidase-like superfamily [SSF51306] (36-167)

Foldseek 3Di:
DDDPPDDDDDDDDDDDFQFWFFFADPNDTDIWTFHDAAFWFWDADPQQFIDINNHGDPVRPVGRADADPQADDPRDGQHPQWTFTAHPNRVVPPGCSHVNTGHPVRTPGTDPDDDDDD